Protein AF-A0A7Y2PKX3-F1 (afdb_monomer)

Structure (mmCIF, N/CA/C/O backbone):
data_AF-A0A7Y2PKX3-F1
#
_entry.id   AF-A0A7Y2PKX3-F1
#
loop_
_atom_site.group_PDB
_atom_site.id
_atom_site.type_symbol
_atom_site.label_atom_id
_atom_site.label_alt_id
_atom_site.label_comp_id
_atom_site.label_asym_id
_atom_site.label_entity_id
_atom_site.label_seq_id
_atom_site.pdbx_PDB_ins_code
_atom_site.Cartn_x
_atom_site.Cartn_y
_atom_site.Cartn_z
_atom_site.occupancy
_atom_site.B_iso_or_equiv
_atom_site.auth_seq_id
_atom_site.auth_comp_id
_atom_site.auth_asym_id
_atom_site.auth_atom_id
_atom_site.pdbx_PDB_model_num
ATOM 1 N N . LEU A 1 1 ? -19.533 2.779 8.104 1.00 94.00 1 LEU A N 1
ATOM 2 C CA . LEU A 1 1 ? -19.339 1.729 9.122 1.00 94.00 1 LEU A CA 1
ATOM 3 C C . LEU A 1 1 ? -20.657 1.015 9.363 1.00 94.00 1 LEU A C 1
ATOM 5 O O . LEU A 1 1 ? -20.718 -0.151 9.018 1.00 94.00 1 LEU A O 1
ATOM 9 N N . ASP A 1 2 ? -21.725 1.728 9.726 1.00 94.88 2 ASP A N 1
ATOM 10 C CA . ASP A 1 2 ? -23.075 1.176 9.965 1.00 94.88 2 ASP A CA 1
ATOM 11 C C . ASP A 1 2 ? -23.565 0.179 8.902 1.00 94.88 2 ASP A C 1
ATOM 13 O O . ASP A 1 2 ? -24.009 -0.916 9.230 1.00 94.88 2 ASP A O 1
ATOM 17 N N . VAL A 1 3 ? -23.425 0.518 7.614 1.00 95.19 3 VAL A N 1
ATOM 18 C CA . VAL A 1 3 ? -23.804 -0.382 6.509 1.00 95.19 3 VAL A CA 1
ATOM 19 C C . VAL A 1 3 ? -22.981 -1.675 6.528 1.00 95.19 3 VAL A C 1
ATOM 21 O O . VAL A 1 3 ? -23.536 -2.759 6.400 1.00 95.19 3 VAL A O 1
ATOM 24 N N . ALA A 1 4 ? -21.663 -1.581 6.706 1.00 94.75 4 ALA A N 1
ATOM 25 C CA . ALA A 1 4 ? -20.796 -2.756 6.757 1.00 94.75 4 ALA A CA 1
ATOM 26 C C . ALA A 1 4 ? -21.062 -3.599 8.015 1.00 94.75 4 ALA A C 1
ATOM 28 O O . ALA A 1 4 ? -21.069 -4.819 7.927 1.00 94.75 4 ALA A O 1
ATOM 29 N N . THR A 1 5 ? -21.385 -2.970 9.147 1.00 95.81 5 THR A N 1
ATOM 30 C CA . THR A 1 5 ? -21.827 -3.664 10.366 1.00 95.81 5 THR A CA 1
ATOM 31 C C . THR A 1 5 ? -23.137 -4.420 10.144 1.00 95.81 5 THR A C 1
ATOM 33 O O . THR A 1 5 ? -23.286 -5.542 10.613 1.00 95.81 5 THR A O 1
ATOM 36 N N . GLN A 1 6 ? -24.084 -3.842 9.399 1.00 96.38 6 GLN A N 1
ATOM 37 C CA . GLN A 1 6 ? -25.379 -4.472 9.137 1.00 96.38 6 GLN A CA 1
ATOM 38 C C . GLN A 1 6 ? -25.269 -5.744 8.282 1.00 96.38 6 GLN A C 1
ATOM 40 O O . GLN A 1 6 ? -26.021 -6.692 8.504 1.00 96.38 6 GLN A O 1
ATOM 45 N N . TYR A 1 7 ? -24.378 -5.757 7.289 1.00 95.12 7 TYR A N 1
ATOM 46 C CA . TYR A 1 7 ? -24.283 -6.853 6.314 1.00 95.12 7 TYR A CA 1
ATOM 47 C C . TYR A 1 7 ? -23.054 -7.749 6.501 1.00 95.12 7 TYR A C 1
ATOM 49 O O . TYR A 1 7 ? -22.966 -8.803 5.872 1.00 95.12 7 TYR A O 1
ATOM 57 N N . GLY A 1 8 ? -22.129 -7.348 7.372 1.00 91.69 8 GLY A N 1
ATOM 58 C CA . GLY A 1 8 ? -20.821 -7.962 7.533 1.00 91.69 8 GLY A CA 1
ATOM 59 C C . GLY A 1 8 ? -19.879 -7.650 6.367 1.00 91.69 8 GLY A C 1
ATOM 60 O O . GLY A 1 8 ? -20.277 -7.517 5.207 1.00 91.69 8 GLY A O 1
ATOM 61 N N . CYS A 1 9 ? -18.588 -7.568 6.664 1.00 94.12 9 CYS A N 1
ATOM 62 C CA . CYS A 1 9 ? -17.535 -7.618 5.659 1.00 94.12 9 CYS A CA 1
ATOM 63 C C . CYS A 1 9 ? -16.268 -8.234 6.260 1.00 94.12 9 CYS A C 1
ATOM 65 O O . CYS A 1 9 ? -16.080 -8.235 7.472 1.00 94.12 9 CYS A O 1
ATOM 67 N N . HIS A 1 10 ? -15.381 -8.753 5.409 1.00 94.25 10 HIS A N 1
ATOM 68 C CA . HIS A 1 10 ? -14.054 -9.187 5.861 1.00 94.25 10 HIS A CA 1
ATOM 69 C C . HIS A 1 10 ? -13.235 -7.997 6.382 1.00 94.25 10 HIS A C 1
ATOM 71 O O . HIS A 1 10 ? -12.548 -8.078 7.394 1.00 94.25 10 HIS A O 1
ATOM 77 N N . HIS A 1 11 ? -13.264 -6.900 5.627 1.00 95.94 11 HIS A N 1
ATOM 78 C CA . HIS A 1 11 ? -12.604 -5.642 5.942 1.00 95.94 11 HIS A CA 1
ATOM 79 C C . HIS A 1 11 ? -13.253 -4.513 5.135 1.00 95.94 11 HIS A C 1
ATOM 81 O O . HIS A 1 11 ? -13.950 -4.758 4.145 1.00 95.94 11 HIS A O 1
ATOM 87 N N . LEU A 1 12 ? -12.996 -3.276 5.544 1.00 97.00 12 LEU A N 1
ATOM 88 C CA . LEU A 1 12 ? -13.324 -2.067 4.807 1.00 97.00 12 LEU A CA 1
ATOM 89 C C . LEU A 1 12 ? -12.033 -1.374 4.372 1.00 97.00 12 LEU A C 1
ATOM 91 O O . LEU A 1 12 ? -11.212 -0.997 5.205 1.00 97.00 12 LEU A O 1
ATOM 95 N N . THR A 1 13 ? -11.885 -1.148 3.074 1.00 97.50 13 THR A N 1
ATOM 96 C CA . THR A 1 13 ? -10.774 -0.369 2.525 1.00 97.50 13 THR A CA 1
ATOM 97 C C . THR A 1 13 ? -11.150 1.106 2.464 1.00 97.50 13 THR A C 1
ATOM 99 O O . THR A 1 13 ? -12.142 1.482 1.836 1.00 97.50 13 THR A O 1
ATOM 102 N N . LEU A 1 14 ? -10.354 1.955 3.109 1.00 97.12 14 LEU A N 1
ATOM 103 C CA . LEU A 1 14 ? -10.514 3.401 3.095 1.00 97.12 14 LEU A CA 1
ATOM 104 C C . LEU A 1 14 ? -9.581 4.022 2.053 1.00 97.12 14 LEU A C 1
ATOM 106 O O . LEU A 1 14 ? -8.375 4.135 2.262 1.00 97.12 14 LEU A O 1
ATOM 110 N N . GLN A 1 15 ? -10.161 4.523 0.965 1.00 96.88 15 GLN A N 1
ATOM 111 C CA . GLN A 1 15 ? -9.494 5.490 0.096 1.00 96.88 15 GLN A CA 1
ATOM 112 C C . GLN A 1 15 ? -9.653 6.890 0.682 1.00 96.88 15 GLN A C 1
ATOM 114 O O . GLN A 1 15 ? -10.652 7.564 0.437 1.00 96.88 15 GLN A O 1
ATOM 119 N N . ALA A 1 16 ? -8.673 7.331 1.469 1.00 96.06 16 ALA A N 1
ATOM 120 C CA . ALA A 1 16 ? -8.704 8.633 2.130 1.00 96.06 16 ALA A CA 1
ATOM 121 C C . ALA A 1 16 ? -8.658 9.791 1.117 1.00 96.06 16 ALA A C 1
ATOM 123 O O . ALA A 1 16 ? -7.583 10.255 0.730 1.00 96.06 16 ALA A O 1
ATOM 124 N N . ASP A 1 17 ? -9.828 10.263 0.681 1.00 97.12 17 ASP A N 1
ATOM 125 C CA . ASP A 1 17 ? -9.992 11.307 -0.337 1.00 97.12 17 ASP A CA 1
ATOM 126 C C . ASP A 1 17 ? -9.674 12.723 0.174 1.00 97.12 17 ASP A C 1
ATOM 128 O O . ASP A 1 17 ? -10.474 13.653 0.103 1.00 97.12 17 ASP A O 1
ATOM 132 N N . VAL A 1 18 ? -8.465 12.896 0.697 1.00 97.06 18 VAL A N 1
ATOM 133 C CA . VAL A 1 18 ? -7.929 14.143 1.243 1.00 97.06 18 VAL A CA 1
ATOM 134 C C . VAL A 1 18 ? -6.454 14.270 0.858 1.00 97.06 18 VAL A C 1
ATOM 136 O O . VAL A 1 18 ? -5.788 13.271 0.607 1.00 97.06 18 VAL A O 1
ATOM 139 N N . ARG A 1 19 ? -5.935 15.501 0.801 1.00 96.19 19 ARG A N 1
ATOM 140 C CA . ARG A 1 19 ? -4.504 15.783 0.576 1.00 96.19 19 ARG A CA 1
ATOM 141 C C . ARG A 1 19 ? -4.013 16.782 1.631 1.00 96.19 19 ARG A C 1
ATOM 143 O O . ARG A 1 19 ? -4.019 17.986 1.360 1.00 96.19 19 ARG A O 1
ATOM 150 N N . PRO A 1 20 ? -3.706 16.325 2.859 1.00 96.50 20 PRO A N 1
ATOM 151 C CA . PRO A 1 20 ? -3.175 17.204 3.898 1.00 96.50 20 PRO A CA 1
ATOM 152 C C . PRO A 1 20 ? -1.870 17.855 3.424 1.00 96.50 20 PRO A C 1
ATOM 154 O O . PRO A 1 20 ? -1.115 17.261 2.660 1.00 96.50 20 PRO A O 1
ATOM 157 N N . ARG A 1 21 ? -1.611 19.091 3.862 1.00 94.88 21 ARG A N 1
ATOM 158 C CA . ARG A 1 21 ? -0.386 19.826 3.494 1.00 94.88 21 ARG A CA 1
ATOM 159 C C . ARG A 1 21 ? 0.741 19.658 4.514 1.00 94.88 21 ARG A C 1
ATOM 161 O O . ARG A 1 21 ? 1.857 20.084 4.242 1.00 94.88 21 ARG A O 1
ATOM 168 N N . SER A 1 22 ? 0.456 19.071 5.675 1.00 97.81 22 SER A N 1
ATOM 169 C CA . SER A 1 22 ? 1.447 18.759 6.705 1.00 97.81 22 SER A CA 1
ATOM 170 C C . SER A 1 22 ? 1.240 17.360 7.275 1.00 97.81 22 SER A C 1
ATOM 172 O O . SER A 1 22 ? 0.118 16.848 7.303 1.00 97.81 22 SER A O 1
ATOM 174 N N . LEU A 1 23 ? 2.320 16.778 7.800 1.00 98.38 23 LEU A N 1
ATOM 175 C CA . LEU A 1 23 ? 2.283 15.494 8.501 1.00 98.38 23 LEU A CA 1
ATOM 176 C C . LEU A 1 23 ? 1.313 15.530 9.691 1.00 98.38 23 LEU A C 1
ATOM 178 O O . LEU A 1 23 ? 0.457 14.665 9.819 1.00 98.38 23 LEU A O 1
ATOM 182 N N . SER A 1 24 ? 1.344 16.598 10.492 1.00 98.44 24 SER A N 1
ATOM 183 C CA . SER A 1 24 ? 0.442 16.771 11.641 1.00 98.44 24 SER A CA 1
ATOM 184 C C . SER A 1 24 ? -1.048 16.762 11.273 1.00 98.44 24 SER A C 1
ATOM 186 O O . SER A 1 24 ? -1.877 16.269 12.038 1.00 98.44 24 SER A O 1
ATOM 188 N N . GLN A 1 25 ? -1.413 17.289 10.098 1.00 98.38 25 GLN A N 1
ATOM 189 C CA . GLN A 1 25 ? -2.786 17.211 9.597 1.00 98.38 25 GLN A CA 1
ATOM 190 C C . GLN A 1 25 ? -3.154 15.778 9.206 1.00 98.38 25 GLN A C 1
ATOM 192 O O . GLN A 1 25 ? -4.276 15.354 9.477 1.00 98.38 25 GLN A O 1
ATOM 197 N N . ALA A 1 26 ? -2.228 15.045 8.583 1.00 98.50 26 ALA A N 1
ATOM 198 C CA . ALA A 1 26 ? -2.433 13.648 8.220 1.00 98.50 26 ALA A CA 1
ATOM 199 C C . ALA A 1 26 ? -2.608 12.762 9.458 1.00 98.50 26 ALA A C 1
ATOM 201 O O . ALA A 1 26 ? -3.592 12.029 9.519 1.00 98.50 26 ALA A O 1
ATOM 202 N N . VAL A 1 27 ? -1.730 12.905 10.457 1.00 98.69 27 VAL A N 1
ATOM 203 C CA . VAL A 1 27 ? -1.798 12.174 11.734 1.00 98.69 27 VAL A CA 1
ATOM 204 C C . VAL A 1 27 ? -3.156 12.389 12.397 1.00 98.69 27 VAL A C 1
ATOM 206 O O . VAL A 1 27 ? -3.886 11.433 12.632 1.00 98.69 27 VAL A O 1
ATOM 209 N N . LYS A 1 28 ? -3.584 13.647 12.570 1.00 98.44 28 LYS A N 1
ATOM 210 C CA . LYS A 1 28 ? -4.884 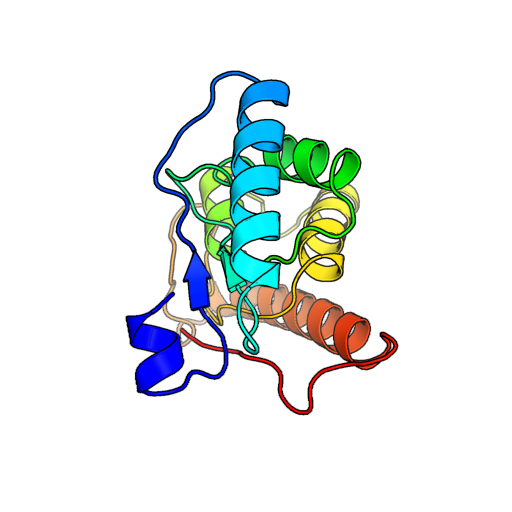13.961 13.189 1.00 98.44 28 LYS A CA 1
ATOM 211 C C . LYS A 1 28 ? -6.074 13.305 12.473 1.00 98.44 28 LYS A C 1
ATOM 213 O O . LYS A 1 28 ? -7.052 12.925 13.120 1.00 98.44 28 LYS A O 1
ATOM 218 N N . LEU A 1 29 ? -6.031 13.223 11.140 1.00 98.31 29 LEU A N 1
ATOM 219 C CA . LEU A 1 29 ? -7.077 12.570 10.347 1.00 98.31 29 LEU A CA 1
ATOM 220 C C . LEU A 1 29 ? -7.034 11.047 10.515 1.00 98.31 29 LEU A C 1
ATOM 222 O O . LEU A 1 29 ? -8.070 10.446 10.799 1.00 98.31 29 LEU A O 1
ATOM 226 N N . ALA A 1 30 ? -5.849 10.449 10.390 1.00 98.19 30 ALA A N 1
ATOM 227 C CA . ALA A 1 30 ? -5.641 9.012 10.522 1.00 98.19 30 ALA A CA 1
ATOM 228 C C . ALA A 1 30 ? -6.014 8.499 11.922 1.00 98.19 30 ALA A C 1
ATOM 230 O O . ALA A 1 30 ? -6.741 7.513 12.025 1.00 98.19 30 ALA A O 1
ATOM 231 N N . GLU A 1 31 ? -5.645 9.218 12.985 1.00 98.12 31 GLU A N 1
ATOM 232 C CA . GLU A 1 31 ? -6.059 8.910 14.361 1.00 98.12 31 GLU A CA 1
ATOM 233 C C . GLU A 1 31 ? -7.586 8.938 14.510 1.00 98.12 31 GLU A C 1
ATOM 235 O O . GLU A 1 31 ? -8.187 8.114 15.198 1.00 98.12 31 GLU A O 1
ATOM 240 N N . GLY A 1 32 ? -8.241 9.910 13.865 1.00 97.94 32 GLY A N 1
ATOM 241 C CA . GLY A 1 32 ? -9.697 9.999 13.835 1.00 97.94 32 GLY A CA 1
ATOM 242 C C . GLY A 1 32 ? -10.336 8.767 13.202 1.00 97.94 32 GLY A C 1
ATOM 243 O O . GLY A 1 32 ? -11.317 8.251 13.733 1.00 97.94 32 GLY A O 1
ATOM 244 N N . TRP A 1 33 ? -9.771 8.273 12.101 1.00 97.88 33 TRP A N 1
ATOM 245 C CA . TRP A 1 33 ? -10.259 7.062 11.446 1.00 97.88 33 TRP A CA 1
ATOM 246 C C . TRP A 1 33 ? -9.939 5.789 12.230 1.00 97.88 33 TRP A C 1
ATOM 248 O O . TRP A 1 33 ? -10.809 4.927 12.296 1.00 97.88 33 TRP A O 1
ATOM 258 N N . GLN A 1 34 ? -8.773 5.679 12.874 1.00 96.69 34 GLN A N 1
ATOM 259 C CA . GLN A 1 34 ? -8.462 4.554 13.769 1.00 96.69 34 GLN A CA 1
ATOM 260 C C . GLN A 1 34 ? -9.462 4.471 14.931 1.00 96.69 34 GLN A C 1
ATOM 262 O O . GLN A 1 34 ? -10.053 3.416 15.141 1.00 96.69 34 GLN A O 1
ATOM 267 N N . ARG A 1 35 ? -9.777 5.593 15.596 1.00 97.31 35 ARG A N 1
ATOM 268 C CA . ARG A 1 35 ? -10.803 5.623 16.661 1.00 97.31 35 ARG A CA 1
ATOM 269 C C . ARG A 1 35 ? -12.202 5.230 16.186 1.00 97.31 35 ARG A C 1
ATOM 271 O O . ARG A 1 35 ? -13.020 4.774 16.980 1.00 97.31 35 ARG A O 1
ATOM 278 N N . LEU A 1 36 ? -12.523 5.465 14.913 1.00 97.19 36 LEU A N 1
ATOM 279 C CA . LEU A 1 36 ? -13.774 4.988 14.316 1.00 97.19 36 LEU A CA 1
ATOM 280 C C . LEU A 1 36 ? -13.693 3.494 13.978 1.00 97.19 36 LEU A C 1
ATOM 282 O O . LEU A 1 36 ? -14.676 2.781 14.146 1.00 97.19 36 LEU A O 1
ATOM 286 N N . ALA A 1 37 ? -12.534 3.015 13.527 1.00 96.06 37 ALA A N 1
ATOM 287 C CA . ALA A 1 37 ? -12.292 1.604 13.244 1.00 96.06 37 ALA A CA 1
ATOM 288 C C . ALA A 1 37 ? -12.384 0.730 14.505 1.00 96.06 37 ALA A C 1
ATOM 290 O O . ALA A 1 37 ? -12.880 -0.385 14.430 1.00 96.06 37 ALA A O 1
ATOM 291 N N . GLU A 1 38 ? -11.989 1.248 15.669 1.00 95.31 38 GLU A N 1
ATOM 292 C CA . GLU A 1 38 ? -12.131 0.570 16.970 1.00 95.31 38 GLU A CA 1
ATOM 293 C C . GLU A 1 38 ? -13.592 0.333 17.393 1.00 95.31 38 GLU A C 1
ATOM 295 O O . GLU A 1 38 ? -13.854 -0.442 18.310 1.00 95.31 38 GLU A O 1
ATOM 300 N N . GLN A 1 39 ? -14.559 0.990 16.743 1.00 96.62 39 GLN A N 1
ATOM 301 C CA . GLN A 1 39 ? -15.988 0.862 17.056 1.00 96.62 39 GLN A CA 1
ATOM 302 C C . GLN A 1 39 ? -16.673 -0.273 16.284 1.00 96.62 39 GLN A C 1
ATOM 304 O O . GLN A 1 39 ? -17.873 -0.488 16.456 1.00 96.62 39 GLN A O 1
ATOM 309 N N . VAL A 1 40 ? -15.942 -0.977 15.418 1.00 96.69 40 VAL A N 1
ATOM 310 C CA . VAL A 1 40 ? -16.451 -2.092 14.613 1.00 96.69 40 VAL A CA 1
ATOM 311 C C . VAL A 1 40 ? -15.608 -3.349 14.821 1.00 96.69 40 VAL A C 1
ATOM 313 O O . VAL A 1 40 ? -14.470 -3.289 15.276 1.00 96.69 40 VAL A O 1
ATOM 316 N N . ASP A 1 41 ? -16.177 -4.505 14.492 1.00 94.31 41 ASP A N 1
ATOM 317 C CA . ASP A 1 41 ? -15.575 -5.832 14.670 1.00 94.31 41 ASP A CA 1
ATOM 318 C C . ASP A 1 41 ? -14.815 -6.346 13.432 1.00 94.31 41 ASP A C 1
ATOM 320 O O . ASP A 1 41 ? -14.231 -7.429 13.461 1.00 94.31 41 ASP A O 1
ATOM 324 N N . PHE A 1 42 ? -14.780 -5.562 12.354 1.00 94.75 42 PHE A N 1
ATOM 325 C CA . PHE A 1 42 ? -14.022 -5.845 11.136 1.00 94.75 42 PHE A CA 1
ATOM 326 C C . PHE A 1 42 ? -12.881 -4.843 10.938 1.00 94.75 42 PHE A C 1
ATOM 328 O O . PHE A 1 42 ? -12.930 -3.696 11.382 1.00 94.75 42 PHE A O 1
ATOM 335 N N . ALA A 1 43 ? -11.838 -5.258 10.216 1.00 94.94 43 ALA A N 1
ATOM 336 C CA . ALA A 1 43 ? -10.689 -4.397 9.960 1.00 94.94 43 ALA A CA 1
ATOM 337 C C . ALA A 1 43 ? -11.057 -3.217 9.045 1.00 94.94 43 ALA A C 1
ATOM 339 O O . ALA A 1 43 ? -11.694 -3.403 8.009 1.00 94.94 43 ALA A O 1
ATOM 340 N N . VAL A 1 44 ? -10.584 -2.014 9.377 1.00 97.25 44 VAL A N 1
ATOM 341 C CA . VAL A 1 44 ? -10.587 -0.855 8.473 1.00 97.25 44 VAL A CA 1
ATOM 342 C C . VAL A 1 44 ? -9.145 -0.572 8.074 1.00 97.25 44 VAL A C 1
ATOM 344 O O . VAL A 1 44 ? -8.309 -0.309 8.935 1.00 97.25 44 VAL A O 1
ATOM 347 N N . LEU A 1 45 ? -8.847 -0.664 6.780 1.00 97.94 45 LEU A N 1
ATOM 348 C CA . LEU A 1 45 ? -7.491 -0.564 6.243 1.00 97.94 45 LEU A CA 1
ATOM 349 C C . LEU A 1 45 ? -7.358 0.687 5.380 1.00 97.94 45 LEU A C 1
ATOM 351 O O . LEU A 1 45 ? -8.154 0.892 4.463 1.00 97.94 45 LEU A O 1
ATOM 355 N N . LEU A 1 46 ? -6.350 1.516 5.645 1.00 98.44 46 LEU A N 1
ATOM 356 C CA . LEU A 1 46 ? -6.060 2.682 4.812 1.00 98.44 46 LEU A CA 1
ATOM 357 C C . LEU A 1 46 ? -5.304 2.240 3.553 1.00 98.44 46 LEU A C 1
ATOM 359 O O . LEU A 1 46 ? -4.218 1.676 3.647 1.00 98.44 46 LEU A O 1
ATOM 363 N N . GLU A 1 47 ? -5.857 2.492 2.370 1.00 98.50 47 GLU A N 1
ATOM 364 C CA . GLU A 1 47 ? -5.202 2.084 1.124 1.00 98.50 47 GLU A CA 1
ATOM 365 C C . GLU A 1 47 ? -4.008 2.985 0.792 1.00 98.50 47 GLU A C 1
ATOM 367 O O . GLU A 1 47 ? -4.099 4.213 0.890 1.00 98.50 47 GLU A O 1
ATOM 372 N N . THR A 1 48 ? -2.907 2.397 0.323 1.00 98.31 48 THR A N 1
ATOM 373 C CA . THR A 1 48 ? -1.842 3.132 -0.373 1.00 98.31 48 THR A CA 1
ATOM 374 C C . THR A 1 48 ? -2.323 3.499 -1.776 1.00 98.31 48 THR A C 1
ATOM 376 O O . THR A 1 48 ? -2.384 2.647 -2.657 1.00 98.31 48 THR A O 1
ATOM 379 N N . HIS A 1 49 ? -2.704 4.756 -2.004 1.00 97.44 49 HIS A N 1
ATOM 380 C CA . HIS A 1 49 ? -3.377 5.138 -3.243 1.00 97.44 49 HIS A CA 1
ATOM 381 C C . HIS A 1 49 ? -2.939 6.520 -3.737 1.00 97.44 49 HIS A C 1
ATOM 383 O O . HIS A 1 49 ? -2.954 7.522 -3.018 1.00 97.44 49 HIS A O 1
ATOM 389 N N . ARG A 1 50 ? -2.613 6.600 -5.030 1.00 93.12 50 ARG A N 1
ATOM 390 C CA . ARG A 1 50 ? -2.263 7.867 -5.695 1.00 93.12 50 ARG A CA 1
ATOM 391 C C . ARG A 1 50 ? -3.435 8.845 -5.658 1.00 93.12 50 ARG A C 1
ATOM 393 O O . ARG A 1 50 ? -4.588 8.433 -5.712 1.00 93.12 50 ARG A O 1
ATOM 400 N N . TYR A 1 51 ? -3.174 10.141 -5.603 1.00 95.06 51 TYR A N 1
ATOM 401 C CA . TYR A 1 51 ? -4.196 11.176 -5.441 1.00 95.06 51 TYR A CA 1
ATOM 402 C C . TYR A 1 51 ? -5.000 11.079 -4.128 1.00 95.06 51 TYR A C 1
ATOM 404 O O . TYR A 1 51 ? -6.005 11.765 -4.008 1.00 95.06 51 TYR A O 1
ATOM 412 N N . ARG A 1 52 ? -4.593 10.277 -3.136 1.00 97.25 52 ARG A N 1
ATOM 413 C CA . ARG A 1 52 ? -5.191 10.217 -1.785 1.00 97.25 52 ARG A CA 1
ATOM 414 C C . ARG A 1 52 ? -4.176 10.684 -0.737 1.00 97.25 52 ARG A C 1
ATOM 416 O O . ARG A 1 52 ? -3.099 11.159 -1.097 1.00 97.25 52 ARG A O 1
ATOM 423 N N . LEU A 1 53 ? -4.505 10.546 0.548 1.00 98.06 53 LEU A N 1
ATOM 424 C CA . LEU A 1 53 ? -3.605 10.913 1.649 1.00 98.06 53 LEU A CA 1
ATOM 425 C C . LEU A 1 53 ? -2.238 10.217 1.544 1.00 98.06 53 LEU A C 1
ATOM 427 O O . LEU A 1 53 ? -1.210 10.836 1.787 1.00 98.06 53 LEU A O 1
ATOM 431 N N . THR A 1 54 ? -2.238 8.951 1.135 1.00 98.00 54 THR A N 1
ATOM 432 C CA . THR A 1 54 ? -1.071 8.061 1.026 1.00 98.00 54 THR A CA 1
ATOM 433 C C . THR A 1 54 ? -0.382 8.130 -0.342 1.00 98.00 54 THR A C 1
ATOM 435 O O . THR A 1 54 ? 0.319 7.200 -0.731 1.00 98.00 54 THR A O 1
ATOM 438 N N . ASN A 1 55 ? -0.596 9.205 -1.113 1.00 96.06 55 ASN A N 1
ATOM 439 C CA . ASN A 1 55 ? -0.100 9.324 -2.488 1.00 96.06 55 ASN A CA 1
ATOM 440 C C . ASN A 1 55 ? 1.426 9.221 -2.605 1.00 96.06 55 ASN A C 1
ATOM 442 O O . ASN A 1 55 ? 1.922 8.633 -3.561 1.00 96.06 55 ASN A O 1
ATOM 446 N N . ASP A 1 56 ? 2.150 9.850 -1.681 1.00 96.75 56 ASP A N 1
ATOM 447 C CA . ASP A 1 56 ? 3.609 9.896 -1.702 1.00 96.75 56 ASP A CA 1
ATOM 448 C C . ASP A 1 56 ? 4.201 8.867 -0.732 1.00 96.75 56 ASP A C 1
ATOM 450 O O . ASP A 1 56 ? 3.747 8.740 0.409 1.00 96.75 56 ASP A O 1
ATOM 454 N N . LEU A 1 57 ? 5.207 8.120 -1.198 1.00 98.06 57 LEU A N 1
ATOM 455 C CA . LEU A 1 57 ? 5.838 7.059 -0.412 1.00 98.06 57 LEU A CA 1
ATOM 456 C C . LEU A 1 57 ? 6.554 7.629 0.812 1.00 98.06 57 LEU A C 1
ATOM 458 O O . LEU A 1 57 ? 6.351 7.111 1.902 1.00 98.06 57 LEU A O 1
ATOM 462 N N . PHE A 1 58 ? 7.347 8.696 0.661 1.00 97.81 58 PHE A N 1
ATOM 463 C CA . PHE A 1 58 ? 8.087 9.264 1.791 1.00 97.81 58 PHE A CA 1
ATOM 464 C C . PHE A 1 58 ? 7.135 9.832 2.838 1.00 97.81 58 PHE A C 1
ATOM 466 O O . PHE A 1 58 ? 7.251 9.498 4.010 1.00 97.81 58 PHE A O 1
ATOM 473 N N . PHE A 1 59 ? 6.122 10.583 2.407 1.00 98.19 59 PHE A N 1
ATOM 474 C CA . PHE A 1 59 ? 5.101 11.099 3.311 1.00 98.19 59 PHE A CA 1
ATOM 475 C C . PHE A 1 59 ? 4.368 9.980 4.064 1.00 98.19 59 PHE A C 1
ATOM 477 O O . PHE A 1 59 ? 4.056 10.117 5.245 1.00 98.19 59 PHE A O 1
ATOM 484 N N . THR A 1 60 ? 4.084 8.862 3.389 1.00 98.62 60 THR A N 1
ATOM 485 C CA . THR A 1 60 ? 3.440 7.711 4.036 1.00 98.62 60 THR A CA 1
ATOM 486 C C . THR A 1 60 ? 4.387 7.025 5.022 1.00 98.62 60 THR A C 1
ATOM 488 O O . THR A 1 60 ? 3.940 6.619 6.087 1.00 98.62 60 THR A O 1
ATOM 491 N N . LEU A 1 61 ? 5.685 6.931 4.723 1.00 98.75 61 LEU A N 1
ATOM 492 C CA . LEU A 1 61 ? 6.683 6.405 5.661 1.00 98.75 61 LEU A CA 1
ATOM 493 C C . LEU A 1 61 ? 6.811 7.288 6.909 1.00 98.75 61 LEU A C 1
ATOM 495 O O . LEU A 1 61 ? 6.829 6.754 8.014 1.00 98.75 61 LEU A O 1
ATOM 499 N N . ASP A 1 62 ? 6.815 8.613 6.749 1.00 98.75 62 ASP A N 1
ATOM 500 C CA . ASP A 1 62 ? 6.810 9.555 7.876 1.00 98.75 62 ASP A CA 1
ATOM 501 C C . ASP A 1 62 ? 5.535 9.404 8.721 1.00 98.75 62 ASP A C 1
ATOM 503 O O . ASP A 1 62 ? 5.583 9.418 9.949 1.00 98.75 62 ASP A O 1
ATOM 507 N N . LEU A 1 63 ? 4.383 9.194 8.074 1.00 98.69 63 LEU A N 1
ATOM 508 C CA . LEU A 1 63 ? 3.129 8.905 8.771 1.00 98.69 63 LEU A CA 1
ATOM 509 C C . LEU A 1 63 ? 3.201 7.599 9.568 1.00 98.69 63 LEU A C 1
ATOM 511 O O . LEU A 1 63 ? 2.739 7.564 10.703 1.00 98.69 63 LEU A O 1
ATOM 515 N N . LEU A 1 64 ? 3.784 6.541 9.001 1.00 98.75 64 LEU A N 1
ATOM 516 C CA . LEU A 1 64 ? 3.971 5.267 9.699 1.00 98.75 64 LEU A CA 1
ATOM 517 C C . LEU A 1 64 ? 4.985 5.365 10.845 1.00 98.75 64 LEU A C 1
ATOM 519 O O . LEU A 1 64 ? 4.867 4.623 11.815 1.00 98.75 64 LEU A O 1
ATOM 523 N N . ALA A 1 65 ? 5.961 6.271 10.765 1.00 98.62 65 ALA A N 1
ATOM 524 C CA . ALA A 1 65 ? 6.882 6.522 11.869 1.00 98.62 65 ALA A CA 1
ATOM 525 C C . ALA A 1 65 ? 6.162 7.133 13.086 1.00 98.62 65 ALA A C 1
ATOM 527 O O . ALA A 1 65 ? 6.440 6.741 14.218 1.00 98.62 65 ALA A O 1
ATOM 528 N N . GLU A 1 66 ? 5.208 8.042 12.855 1.00 98.50 66 GLU A N 1
ATOM 529 C CA . GLU A 1 66 ? 4.362 8.628 13.909 1.00 98.50 66 GLU A CA 1
ATOM 530 C C . GLU A 1 66 ? 3.239 7.680 14.364 1.00 98.50 66 GLU A C 1
ATOM 532 O O . GLU A 1 66 ? 2.818 7.711 15.519 1.00 98.50 66 GLU A O 1
ATOM 537 N N . MET A 1 67 ? 2.748 6.829 13.459 1.00 98.00 67 MET A N 1
ATOM 538 C CA . MET A 1 67 ? 1.616 5.923 13.678 1.00 98.00 67 MET A CA 1
ATOM 539 C C . MET A 1 67 ? 1.978 4.474 13.301 1.00 98.00 67 MET A C 1
ATOM 541 O O . MET A 1 67 ? 1.482 3.947 12.298 1.00 98.00 67 MET A O 1
ATOM 545 N N . PRO A 1 68 ? 2.842 3.801 14.084 1.00 97.38 68 PRO A N 1
ATOM 546 C CA . PRO A 1 68 ? 3.403 2.496 13.725 1.00 97.38 68 PRO A CA 1
ATOM 547 C C . PRO A 1 68 ? 2.378 1.357 13.699 1.00 97.38 68 PRO A C 1
ATOM 549 O O . PRO A 1 68 ? 2.653 0.305 13.124 1.00 97.38 68 PRO A O 1
ATOM 552 N N . ASP A 1 69 ? 1.201 1.544 14.293 1.00 95.38 69 ASP A N 1
ATOM 553 C CA . ASP A 1 69 ? 0.097 0.582 14.308 1.00 95.38 69 ASP A CA 1
ATOM 554 C C . ASP A 1 69 ? -0.967 0.854 13.226 1.00 95.38 69 ASP A C 1
ATOM 556 O O . ASP A 1 69 ? -1.955 0.116 13.122 1.00 95.38 69 ASP A O 1
ATOM 560 N N . LEU A 1 70 ? -0.776 1.889 12.395 1.00 97.81 70 LEU A N 1
ATOM 561 C CA . LEU A 1 70 ? -1.677 2.207 11.295 1.00 97.81 70 LEU A CA 1
ATOM 562 C C . LEU A 1 70 ? -1.708 1.045 10.298 1.00 97.81 70 LEU A C 1
ATOM 564 O O . LEU A 1 70 ? -0.704 0.701 9.669 1.00 97.81 70 LEU A O 1
ATOM 568 N N . LYS A 1 71 ? -2.890 0.438 10.154 1.00 97.19 71 LYS A N 1
ATOM 569 C CA . LYS A 1 71 ? -3.100 -0.726 9.293 1.00 97.19 71 LYS A CA 1
ATOM 570 C C . LYS A 1 71 ? -3.368 -0.286 7.861 1.00 97.19 71 LYS A C 1
ATOM 572 O O . LYS A 1 71 ? -4.362 0.391 7.581 1.00 97.19 71 LYS A O 1
ATOM 577 N N . LEU A 1 72 ? -2.497 -0.706 6.952 1.00 98.56 72 LEU A N 1
ATOM 578 C CA . LEU A 1 72 ? -2.604 -0.395 5.534 1.00 98.56 72 LEU A CA 1
ATOM 579 C C . LEU A 1 72 ? -3.251 -1.529 4.735 1.00 98.56 72 LEU A C 1
ATOM 581 O O . LEU A 1 72 ? -3.164 -2.705 5.098 1.00 98.56 72 LEU A O 1
ATOM 585 N N . LEU A 1 73 ? -3.845 -1.164 3.601 1.00 98.56 73 LEU A N 1
ATOM 586 C CA . LEU A 1 73 ? -3.996 -2.051 2.456 1.00 98.56 73 LEU A CA 1
ATOM 587 C C . LEU A 1 73 ? -2.958 -1.639 1.406 1.00 98.56 73 LEU A C 1
ATOM 589 O O . LEU A 1 73 ? -2.985 -0.505 0.921 1.00 98.56 73 LEU A O 1
ATOM 593 N N . ALA A 1 74 ? -2.045 -2.547 1.063 1.00 98.56 74 ALA A N 1
ATOM 594 C CA . ALA A 1 74 ? -0.978 -2.278 0.107 1.00 98.56 74 ALA A CA 1
ATOM 595 C C . ALA A 1 74 ? -1.445 -2.485 -1.333 1.00 98.56 74 ALA A C 1
ATOM 597 O O . ALA A 1 74 ? -1.504 -3.609 -1.830 1.00 98.56 74 ALA A O 1
ATOM 598 N N . ASP A 1 75 ? -1.663 -1.382 -2.037 1.00 98.31 75 ASP A N 1
ATOM 599 C CA . ASP A 1 75 ? -1.568 -1.321 -3.490 1.00 98.31 75 ASP A CA 1
ATOM 600 C C . ASP A 1 75 ? -0.252 -0.632 -3.887 1.00 98.31 75 ASP A C 1
ATOM 602 O O . ASP A 1 75 ? -0.156 0.591 -4.043 1.00 98.31 75 ASP A O 1
ATOM 606 N N . LEU A 1 76 ? 0.787 -1.452 -4.060 1.00 98.06 76 LEU A N 1
ATOM 607 C CA . LEU A 1 76 ? 2.132 -0.986 -4.404 1.00 98.06 76 LEU A CA 1
ATOM 608 C C . LEU A 1 76 ? 2.209 -0.348 -5.796 1.00 98.06 76 LEU A C 1
ATOM 610 O O . LE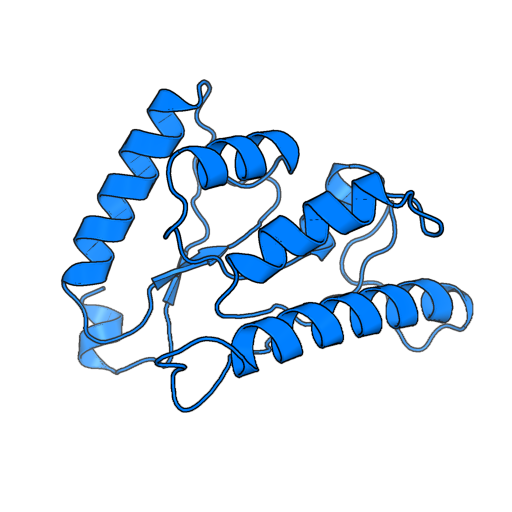U A 1 76 ? 3.143 0.408 -6.078 1.00 98.06 76 LEU A O 1
ATOM 614 N N . SER A 1 77 ? 1.238 -0.626 -6.673 1.00 97.69 77 SER A N 1
ATOM 615 C CA . SER A 1 77 ? 1.234 -0.114 -8.046 1.00 97.69 77 SER A CA 1
ATOM 616 C C . SER A 1 77 ? 1.213 1.416 -8.082 1.00 97.69 77 SER A C 1
ATOM 618 O O . SER A 1 77 ? 1.791 2.029 -8.982 1.00 97.69 77 SER A O 1
ATOM 620 N N . HIS A 1 78 ? 0.614 2.044 -7.065 1.00 97.81 78 HIS A N 1
ATOM 621 C CA . HIS A 1 78 ? 0.589 3.493 -6.923 1.00 97.81 78 HIS A CA 1
ATOM 622 C C . HIS A 1 78 ? 1.962 4.093 -6.633 1.00 97.81 78 HIS A C 1
ATOM 624 O O . HIS A 1 78 ? 2.264 5.145 -7.190 1.00 97.81 78 HIS A O 1
ATOM 630 N N . TYR A 1 79 ? 2.796 3.437 -5.822 1.00 97.75 79 TYR A N 1
ATOM 631 C CA . TYR A 1 79 ? 4.150 3.921 -5.546 1.00 97.75 79 TYR A CA 1
ATOM 632 C C . TYR A 1 79 ? 5.100 3.661 -6.703 1.00 97.75 79 TYR A C 1
ATOM 634 O O . TYR A 1 79 ? 5.895 4.541 -7.019 1.00 97.75 79 TYR A O 1
ATOM 642 N N . VAL A 1 80 ? 4.975 2.515 -7.380 1.00 97.38 80 VAL A N 1
ATOM 643 C CA . VAL A 1 80 ? 5.794 2.229 -8.566 1.00 97.38 80 VAL A CA 1
ATOM 644 C C . VAL A 1 80 ? 5.621 3.312 -9.625 1.00 97.38 80 VAL A C 1
ATOM 646 O O . VAL A 1 80 ? 6.615 3.859 -10.094 1.00 97.38 80 VAL A O 1
ATOM 649 N N . VAL A 1 81 ? 4.378 3.679 -9.945 1.00 97.00 81 VAL A N 1
ATOM 650 C CA . VAL A 1 81 ? 4.119 4.745 -10.924 1.00 97.00 81 VAL A CA 1
ATOM 651 C C . VAL A 1 81 ? 4.382 6.128 -10.345 1.00 97.00 81 VAL A C 1
ATOM 653 O O . VAL A 1 81 ? 5.034 6.947 -10.977 1.00 97.00 81 VAL A O 1
ATOM 656 N N . GLY A 1 82 ? 3.885 6.413 -9.139 1.00 95.31 82 GLY A N 1
ATOM 657 C CA . GLY A 1 82 ? 3.953 7.753 -8.550 1.00 95.31 82 GLY A CA 1
ATOM 658 C C . GLY A 1 82 ? 5.375 8.244 -8.292 1.00 95.31 82 GLY A C 1
ATOM 659 O O . GLY A 1 82 ? 5.596 9.450 -8.220 1.00 95.31 82 GLY A O 1
ATOM 660 N N . ARG A 1 83 ? 6.330 7.320 -8.164 1.00 94.25 83 ARG A N 1
ATOM 661 C CA . ARG A 1 83 ? 7.745 7.623 -7.942 1.00 94.25 83 ARG A CA 1
ATOM 662 C C . ARG A 1 83 ? 8.660 7.212 -9.081 1.00 94.25 83 ARG A C 1
ATOM 664 O O . ARG A 1 83 ? 9.871 7.304 -8.911 1.00 94.25 83 ARG A O 1
ATOM 671 N N . GLU A 1 84 ? 8.092 6.735 -10.186 1.00 95.19 84 GLU A N 1
ATOM 672 C CA . GLU A 1 84 ? 8.853 6.158 -11.294 1.00 95.19 84 GLU A CA 1
ATOM 673 C C . GLU A 1 84 ? 9.889 5.130 -10.796 1.00 95.19 84 GLU A C 1
ATOM 675 O O . GLU A 1 84 ? 11.030 5.106 -11.259 1.00 95.19 84 GLU A O 1
ATOM 680 N N . LEU A 1 85 ? 9.515 4.292 -9.811 1.00 95.25 85 LEU A N 1
ATOM 681 C CA . LEU A 1 85 ? 10.453 3.333 -9.220 1.00 95.25 85 LEU A CA 1
ATOM 682 C C . LEU A 1 85 ? 11.022 2.452 -10.332 1.00 95.25 85 LEU A C 1
ATOM 684 O O . LEU A 1 85 ? 10.236 1.910 -11.114 1.00 95.25 85 LEU A O 1
ATOM 688 N N . PRO A 1 86 ? 12.350 2.293 -10.429 1.00 94.12 86 PRO A N 1
ATOM 689 C CA . PRO A 1 86 ? 12.958 1.560 -11.526 1.00 94.12 86 PRO A CA 1
ATOM 690 C C . PRO A 1 86 ? 12.760 0.051 -11.360 1.00 94.12 86 PRO A C 1
ATOM 692 O O . PRO A 1 86 ? 12.671 -0.482 -10.253 1.00 94.12 86 PRO A O 1
ATOM 695 N N . LEU A 1 87 ? 12.764 -0.671 -12.484 1.00 93.38 87 LEU A N 1
ATOM 696 C CA . LEU A 1 87 ? 12.680 -2.136 -12.480 1.00 93.38 87 LEU A CA 1
ATOM 697 C C . LEU A 1 87 ? 13.827 -2.770 -11.679 1.00 93.38 87 LEU A C 1
ATOM 699 O O . LEU A 1 87 ? 13.622 -3.753 -10.968 1.00 93.38 87 LEU A O 1
ATOM 703 N N . GLN A 1 88 ? 15.028 -2.202 -11.798 1.00 89.50 88 GLN A N 1
ATOM 704 C CA . GLN A 1 88 ? 16.201 -2.538 -10.997 1.00 89.50 88 GLN A CA 1
ATOM 705 C C . GLN A 1 88 ? 16.350 -1.500 -9.883 1.00 89.50 88 GLN A C 1
ATOM 707 O O . GLN A 1 88 ? 17.147 -0.573 -9.998 1.00 89.50 88 GLN A O 1
ATOM 712 N N . ALA A 1 89 ? 15.527 -1.615 -8.842 1.00 80.62 89 ALA A N 1
ATOM 713 C CA . ALA A 1 89 ? 15.595 -0.704 -7.708 1.00 80.62 89 ALA A CA 1
ATOM 714 C C . ALA A 1 89 ? 16.760 -1.013 -6.768 1.00 80.62 89 ALA A 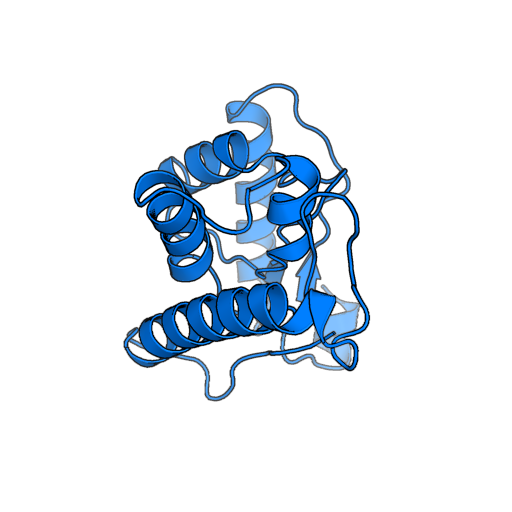C 1
ATOM 716 O O . ALA A 1 89 ? 17.302 -2.122 -6.742 1.00 80.62 89 ALA A O 1
ATOM 717 N N . SER A 1 90 ? 17.147 0.013 -6.021 1.00 90.81 90 SER A N 1
ATOM 718 C CA . SER A 1 90 ? 18.180 -0.077 -5.002 1.00 90.81 90 SER A CA 1
ATOM 719 C C . SER A 1 90 ? 17.680 -0.851 -3.776 1.00 90.81 90 SER A C 1
ATOM 721 O O . SER A 1 90 ? 16.479 -1.029 -3.573 1.00 90.81 90 SER A O 1
ATOM 723 N N . ALA A 1 91 ? 18.603 -1.265 -2.904 1.00 93.31 91 ALA A N 1
ATOM 724 C CA . ALA A 1 91 ? 18.233 -1.841 -1.609 1.00 93.31 91 ALA A CA 1
ATOM 725 C C . ALA A 1 91 ? 17.436 -0.853 -0.731 1.00 93.31 91 ALA A C 1
ATOM 727 O O . ALA A 1 91 ? 16.643 -1.276 0.107 1.00 93.31 91 ALA A O 1
ATOM 728 N N . GLU A 1 92 ? 17.634 0.453 -0.928 1.00 95.62 92 GLU A N 1
ATOM 729 C CA . GLU A 1 92 ? 16.886 1.507 -0.239 1.00 95.62 92 GLU A CA 1
ATOM 730 C C . GLU A 1 92 ? 15.421 1.542 -0.696 1.00 95.62 92 GLU A C 1
ATOM 732 O O . GLU A 1 92 ? 14.519 1.595 0.141 1.00 95.62 92 GLU A O 1
ATOM 737 N N . ASP A 1 93 ? 15.174 1.413 -2.003 1.00 95.00 93 ASP A N 1
ATOM 738 C CA . ASP A 1 93 ? 13.816 1.337 -2.551 1.00 95.00 93 ASP A CA 1
ATOM 739 C C . ASP A 1 93 ? 13.050 0.136 -1.987 1.00 95.00 93 ASP A C 1
ATOM 741 O O . ASP A 1 93 ? 11.901 0.264 -1.556 1.00 95.00 93 ASP A O 1
ATOM 745 N N . ASP A 1 94 ? 13.701 -1.027 -1.925 1.00 94.75 94 ASP A N 1
ATOM 746 C CA . ASP A 1 94 ? 13.089 -2.228 -1.357 1.00 94.75 94 ASP A CA 1
ATOM 747 C C . ASP A 1 94 ? 12.861 -2.106 0.155 1.00 94.75 94 ASP A C 1
ATOM 749 O O . ASP A 1 94 ? 11.815 -2.527 0.644 1.00 94.75 94 ASP A O 1
ATOM 753 N N . ALA A 1 95 ? 13.760 -1.459 0.903 1.00 97.44 95 ALA A N 1
ATOM 754 C CA . ALA A 1 95 ? 13.564 -1.216 2.335 1.00 97.44 95 ALA A CA 1
ATOM 755 C C . ALA A 1 95 ? 12.336 -0.328 2.625 1.00 97.44 95 ALA A C 1
ATOM 757 O O . ALA A 1 95 ? 11.597 -0.564 3.592 1.00 97.44 95 ALA A O 1
ATOM 758 N N . MET A 1 96 ? 12.081 0.669 1.773 1.00 98.25 96 MET A N 1
ATOM 759 C CA . MET A 1 96 ? 10.878 1.500 1.857 1.00 98.25 96 MET A CA 1
ATOM 760 C C . MET A 1 96 ? 9.608 0.689 1.590 1.00 98.25 96 MET A C 1
ATOM 762 O O . MET A 1 96 ? 8.665 0.742 2.382 1.00 98.25 96 MET A O 1
ATOM 766 N N . ILE A 1 97 ? 9.591 -0.106 0.517 1.00 98.31 97 ILE A N 1
ATOM 767 C CA . ILE A 1 97 ? 8.449 -0.971 0.191 1.00 98.31 97 ILE A CA 1
ATOM 768 C C . ILE A 1 97 ? 8.217 -2.009 1.293 1.00 98.31 97 ILE A C 1
ATOM 770 O O . ILE A 1 97 ? 7.082 -2.201 1.723 1.00 98.31 97 ILE A O 1
ATOM 774 N N . HIS A 1 98 ? 9.272 -2.612 1.838 1.00 98.50 98 HIS A N 1
ATOM 775 C CA . HIS A 1 98 ? 9.166 -3.528 2.972 1.00 98.50 98 HIS A CA 1
ATOM 776 C C . HIS A 1 98 ? 8.549 -2.863 4.207 1.00 98.50 98 HIS A C 1
ATOM 778 O O . HIS A 1 98 ? 7.782 -3.501 4.921 1.00 98.50 98 HIS A O 1
ATOM 784 N N . THR A 1 99 ? 8.810 -1.579 4.457 1.00 98.69 99 THR A N 1
ATOM 785 C CA . THR A 1 99 ? 8.155 -0.850 5.557 1.00 98.69 99 THR A CA 1
ATOM 786 C C . THR A 1 99 ? 6.652 -0.700 5.323 1.00 98.69 99 THR A C 1
ATOM 788 O O . THR A 1 99 ? 5.876 -0.996 6.226 1.00 98.69 99 THR A O 1
ATOM 791 N N . ILE A 1 100 ? 6.221 -0.377 4.099 1.00 98.75 100 ILE A N 1
ATOM 792 C CA . ILE A 1 100 ? 4.791 -0.390 3.741 1.00 98.75 100 ILE A CA 1
ATOM 793 C C . ILE A 1 100 ? 4.177 -1.777 3.985 1.00 98.75 100 ILE A C 1
ATOM 795 O O . ILE A 1 100 ? 3.109 -1.892 4.588 1.00 98.75 100 ILE A O 1
ATOM 799 N N . LEU A 1 101 ? 4.858 -2.843 3.556 1.00 98.69 101 LEU A N 1
ATOM 800 C CA . LEU A 1 101 ? 4.363 -4.219 3.666 1.00 98.69 101 LEU A CA 1
ATOM 801 C C . LEU A 1 101 ? 4.265 -4.701 5.122 1.00 98.69 101 LEU A C 1
ATOM 803 O O . LEU A 1 101 ? 3.268 -5.329 5.482 1.00 98.69 101 LEU A O 1
ATOM 807 N N . ARG A 1 102 ? 5.221 -4.331 5.983 1.00 98.19 102 ARG A N 1
ATOM 808 C CA . ARG A 1 102 ? 5.179 -4.606 7.434 1.00 98.19 102 ARG A CA 1
ATOM 809 C C . ARG A 1 102 ? 3.987 -3.949 8.139 1.00 98.19 102 ARG A C 1
ATOM 811 O O . ARG A 1 102 ? 3.482 -4.480 9.123 1.00 98.19 102 ARG A O 1
ATOM 818 N N . ASN A 1 103 ? 3.479 -2.843 7.599 1.00 98.19 103 ASN A N 1
ATOM 819 C CA . ASN A 1 103 ? 2.265 -2.177 8.078 1.00 98.19 103 ASN A CA 1
ATOM 820 C C . ASN A 1 103 ? 0.987 -2.620 7.346 1.00 98.19 103 ASN A C 1
ATOM 822 O O . ASN A 1 103 ? -0.110 -2.164 7.674 1.00 98.19 103 ASN A O 1
ATOM 826 N N . SER A 1 104 ? 1.093 -3.516 6.363 1.00 98.31 104 SER A N 1
ATOM 827 C CA . SER A 1 104 ? -0.035 -3.945 5.533 1.00 98.31 104 SER A CA 1
ATOM 828 C C . SER A 1 104 ? -0.744 -5.170 6.099 1.00 98.31 104 SER A C 1
ATOM 830 O O . SER A 1 104 ? -0.114 -6.122 6.553 1.00 98.31 104 SER A O 1
ATOM 832 N N . TRP A 1 105 ? -2.074 -5.139 6.061 1.00 97.44 105 TRP A N 1
ATOM 833 C CA . TRP A 1 105 ? -2.983 -6.192 6.541 1.00 97.44 105 TRP A CA 1
ATOM 834 C C . TRP A 1 105 ? -3.921 -6.699 5.435 1.00 97.44 105 TRP A C 1
ATOM 836 O O . TRP A 1 105 ? -4.859 -7.449 5.692 1.00 97.44 105 TRP A O 1
ATOM 846 N N . GLY A 1 106 ? -3.663 -6.271 4.203 1.00 97.75 106 GLY A N 1
ATOM 847 C CA . GLY A 1 106 ? -4.357 -6.649 2.983 1.00 97.75 106 GLY A CA 1
ATOM 848 C C . GLY A 1 106 ? -3.564 -6.144 1.783 1.00 97.75 106 GLY A C 1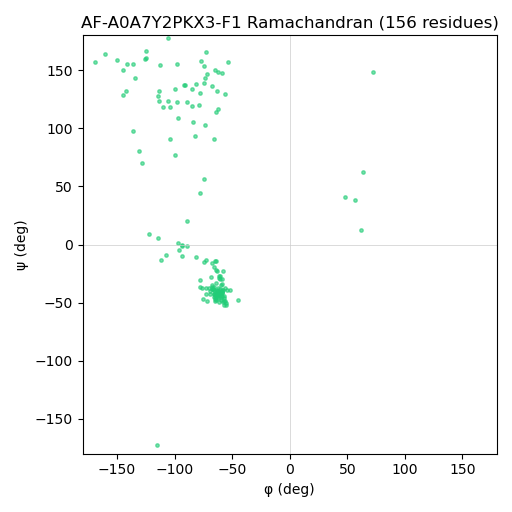
ATOM 849 O O . GLY A 1 106 ? -2.776 -5.201 1.911 1.00 97.75 106 GLY A O 1
ATOM 850 N N . PHE A 1 107 ? -3.755 -6.771 0.628 1.00 98.56 107 PHE A N 1
ATOM 851 C CA . PHE A 1 107 ? -2.958 -6.507 -0.565 1.00 98.56 107 PHE A CA 1
ATOM 852 C C . PHE A 1 107 ? -3.838 -6.360 -1.803 1.00 98.56 107 PHE A C 1
ATOM 854 O O . PHE A 1 107 ? -4.809 -7.099 -1.986 1.00 98.56 107 PHE A O 1
ATOM 861 N N . HIS A 1 108 ? -3.448 -5.451 -2.694 1.00 98.31 108 HIS A N 1
ATOM 862 C CA . HIS A 1 108 ? -3.935 -5.425 -4.063 1.00 98.31 108 HIS A CA 1
ATOM 863 C C . HIS A 1 108 ? -2.938 -6.092 -5.018 1.00 98.31 108 HIS A C 1
ATOM 865 O O . HIS A 1 108 ? -1.779 -5.689 -5.143 1.00 98.31 108 HIS A O 1
ATOM 871 N N . GLY A 1 109 ? -3.419 -7.110 -5.731 1.00 96.44 109 GLY A N 1
ATOM 872 C CA . GLY A 1 109 ? -2.694 -7.928 -6.700 1.00 96.44 109 GLY A CA 1
ATOM 873 C C . GLY A 1 109 ? -2.506 -7.254 -8.057 1.00 96.44 109 GLY A C 1
ATOM 874 O O . GLY A 1 109 ? -2.734 -7.871 -9.098 1.00 96.44 109 GLY A O 1
ATOM 875 N N . ARG A 1 110 ? -2.133 -5.971 -8.065 1.00 96.75 110 ARG A N 1
ATOM 876 C CA . ARG A 1 110 ? -1.980 -5.164 -9.279 1.00 96.75 110 ARG A CA 1
ATOM 877 C C . ARG A 1 110 ? -0.505 -4.938 -9.594 1.00 96.75 110 ARG A C 1
ATOM 879 O O . ARG A 1 110 ? 0.221 -4.381 -8.782 1.00 96.75 110 ARG A O 1
ATOM 886 N N . VAL A 1 111 ? -0.077 -5.322 -10.796 1.00 97.94 111 VAL A N 1
ATOM 887 C CA . VAL A 1 111 ? 1.293 -5.083 -11.287 1.00 97.94 111 VAL A CA 1
ATOM 888 C C . VAL A 1 111 ? 1.350 -3.762 -12.052 1.00 97.94 111 VAL A C 1
ATOM 890 O O . VAL A 1 111 ? 0.472 -3.475 -12.869 1.00 97.94 111 VAL A O 1
ATOM 893 N N . ALA A 1 112 ? 2.396 -2.974 -11.827 1.00 97.62 112 ALA A N 1
ATOM 894 C CA . ALA A 1 112 ? 2.701 -1.762 -12.585 1.00 97.62 112 ALA A CA 1
ATOM 895 C C . ALA A 1 112 ? 4.114 -1.801 -13.177 1.00 97.62 112 ALA A C 1
ATOM 897 O O . ALA A 1 112 ? 4.967 -2.552 -12.705 1.00 97.62 112 ALA A O 1
ATOM 898 N N . CYS A 1 113 ? 4.349 -0.964 -14.186 1.00 96.81 113 CYS A N 1
ATOM 899 C CA . CYS A 1 113 ? 5.684 -0.456 -14.515 1.00 96.81 113 CYS A CA 1
ATOM 900 C C . CYS A 1 113 ? 5.792 1.008 -14.071 1.00 96.81 113 CYS A C 1
ATOM 902 O O . CYS A 1 113 ? 4.809 1.561 -13.584 1.00 96.81 113 CYS A O 1
ATOM 904 N N . SER A 1 114 ? 6.950 1.643 -14.244 1.00 95.06 114 SER A N 1
ATOM 905 C CA . SER A 1 114 ? 7.184 3.034 -13.827 1.00 95.06 114 SER A CA 1
ATOM 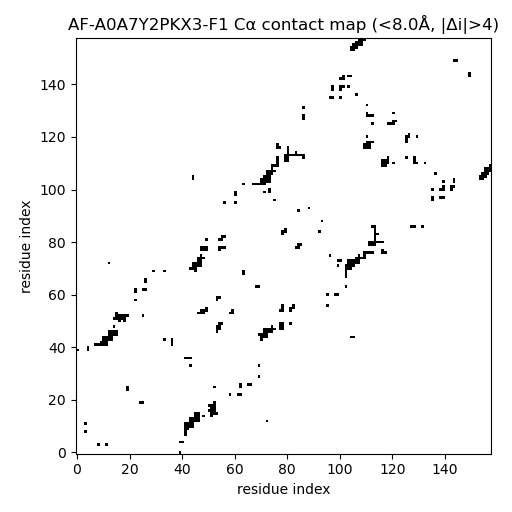906 C C . SER A 1 114 ? 6.212 4.039 -14.472 1.00 95.06 114 SER A C 1
ATOM 908 O O . SER A 1 114 ? 5.951 5.091 -13.904 1.00 95.06 114 SER A O 1
ATOM 910 N N . GLU A 1 115 ? 5.617 3.703 -15.620 1.00 94.44 115 GLU A N 1
ATOM 911 C CA . GLU A 1 115 ? 4.774 4.604 -16.416 1.00 94.44 115 GLU A CA 1
ATOM 912 C C . GLU A 1 115 ? 3.286 4.214 -16.446 1.00 94.44 115 GLU A C 1
ATOM 914 O O . GLU A 1 115 ? 2.447 4.998 -16.894 1.00 94.44 115 GLU A O 1
ATOM 919 N N . GLN A 1 116 ? 2.926 3.002 -16.009 1.00 95.44 116 GLN A N 1
ATOM 920 C CA . GLN A 1 116 ? 1.561 2.492 -16.133 1.00 95.44 116 GLN A CA 1
ATOM 921 C C . GLN A 1 116 ? 1.152 1.615 -14.951 1.00 95.44 116 GLN A C 1
ATOM 923 O O . GLN A 1 116 ? 1.786 0.610 -14.632 1.00 95.44 116 GLN A O 1
ATOM 928 N N . VAL A 1 117 ? -0.009 1.941 -14.378 1.00 95.25 117 VAL A N 1
ATOM 929 C CA . VAL A 1 117 ? -0.700 1.080 -13.415 1.00 95.25 117 VAL A CA 1
ATOM 930 C C . VAL A 1 117 ? -1.485 -0.005 -14.151 1.00 95.25 117 VAL A C 1
ATOM 932 O O . VAL A 1 117 ? -2.155 0.283 -15.142 1.00 95.25 117 VAL A O 1
ATOM 935 N N . GLN A 1 118 ? -1.441 -1.235 -13.628 1.00 95.62 118 GLN A N 1
ATOM 936 C CA . GLN A 1 118 ? -2.153 -2.403 -14.157 1.00 95.62 118 GLN A CA 1
ATOM 937 C C . GLN A 1 118 ? -1.696 -2.795 -15.566 1.00 95.62 118 GLN A C 1
ATOM 939 O O . GLN A 1 118 ? -2.458 -2.778 -16.535 1.00 95.62 118 GLN A O 1
ATOM 944 N N . VAL A 1 119 ? -0.421 -3.164 -15.679 1.00 97.19 119 VAL A N 1
ATOM 945 C CA . VAL A 1 119 ? 0.137 -3.671 -16.937 1.00 97.19 119 VAL A CA 1
ATOM 946 C C . VAL A 1 119 ? -0.350 -5.104 -17.221 1.00 97.19 119 VAL A C 1
ATOM 948 O O . VAL A 1 119 ? -0.467 -5.910 -16.295 1.00 97.19 119 VAL A O 1
ATOM 951 N N . PRO A 1 120 ? -0.610 -5.481 -18.490 1.00 96.69 120 PRO A N 1
ATOM 952 C CA . PRO A 1 120 ? -0.976 -6.854 -18.838 1.00 96.69 120 PRO A CA 1
ATOM 953 C C . PRO A 1 120 ? 0.156 -7.843 -18.542 1.00 96.69 120 PRO A C 1
ATOM 955 O O . PRO A 1 120 ? 1.193 -7.826 -19.205 1.00 96.69 120 PRO A O 1
ATOM 958 N N . ILE A 1 121 ? -0.041 -8.748 -17.587 1.00 96.38 121 ILE A N 1
ATOM 959 C CA . ILE A 1 121 ? 1.024 -9.654 -17.131 1.00 96.38 121 ILE A CA 1
ATOM 960 C C . ILE A 1 121 ? 1.368 -10.768 -18.133 1.00 96.38 121 ILE A C 1
ATOM 962 O O . ILE A 1 121 ? 2.407 -11.401 -18.008 1.00 96.38 121 ILE A O 1
ATOM 966 N N . SER A 1 122 ? 0.545 -10.996 -19.161 1.00 96.62 122 SER A N 1
ATOM 967 C CA . SER A 1 122 ? 0.790 -12.018 -20.190 1.00 96.62 122 SER A CA 1
ATOM 968 C C . SER A 1 122 ? 1.890 -11.645 -21.190 1.00 96.62 122 SER A C 1
ATOM 970 O O . SER A 1 122 ? 2.375 -12.507 -21.920 1.00 96.62 122 SER A O 1
ATOM 972 N N . PHE A 1 123 ? 2.303 -10.377 -21.252 1.00 97.56 123 PHE A N 1
ATOM 973 C CA . PHE A 1 123 ? 3.335 -9.943 -22.190 1.00 97.56 123 PHE A CA 1
ATOM 974 C C . PHE A 1 123 ? 4.738 -10.164 -21.627 1.00 97.56 123 PHE A C 1
ATOM 976 O O . PHE A 1 123 ? 5.039 -9.747 -20.511 1.00 97.56 123 PHE A O 1
ATOM 983 N N . ALA A 1 124 ? 5.628 -10.731 -22.449 1.00 97.62 124 ALA A N 1
ATOM 984 C CA . ALA A 1 124 ? 7.012 -11.033 -22.074 1.00 97.62 124 ALA A CA 1
ATOM 985 C C . ALA A 1 124 ? 7.751 -9.821 -21.478 1.00 97.62 124 ALA A C 1
ATOM 987 O O . ALA A 1 124 ? 8.454 -9.947 -20.482 1.00 97.62 124 ALA A O 1
ATOM 988 N N . ARG A 1 125 ? 7.523 -8.621 -22.027 1.00 95.81 125 ARG A N 1
ATOM 989 C CA . ARG A 1 125 ? 8.132 -7.375 -21.534 1.00 95.81 125 ARG A CA 1
ATOM 990 C C . ARG A 1 125 ? 7.711 -6.982 -20.107 1.00 95.81 125 ARG A C 1
ATOM 992 O O . ARG A 1 125 ? 8.427 -6.227 -19.466 1.00 95.81 125 ARG A O 1
ATOM 999 N N . HIS A 1 126 ? 6.570 -7.466 -19.610 1.00 97.44 126 HIS A N 1
ATOM 1000 C CA . HIS A 1 126 ? 6.092 -7.183 -18.250 1.00 97.44 126 HIS A CA 1
ATOM 1001 C C . HIS A 1 126 ? 6.454 -8.291 -17.251 1.00 97.44 126 HIS A C 1
ATOM 1003 O O . HIS A 1 126 ? 6.220 -8.125 -16.057 1.00 97.44 126 HIS A O 1
ATOM 1009 N N . GLN A 1 127 ? 7.049 -9.402 -17.701 1.00 97.81 127 GLN A N 1
ATOM 1010 C CA . GLN A 1 127 ? 7.455 -10.498 -16.816 1.00 97.81 127 GLN A CA 1
ATOM 1011 C C . GLN A 1 127 ? 8.445 -10.066 -15.722 1.00 97.81 127 GLN A C 1
ATOM 1013 O O . GLN A 1 127 ? 8.232 -10.457 -14.577 1.00 97.81 127 GLN A O 1
ATOM 1018 N N . PRO A 1 128 ? 9.456 -9.213 -15.993 1.00 97.50 128 PRO A N 1
ATOM 1019 C CA . PRO A 1 128 ? 10.329 -8.713 -14.930 1.00 97.50 128 PRO A CA 1
ATOM 1020 C C . PRO A 1 128 ? 9.575 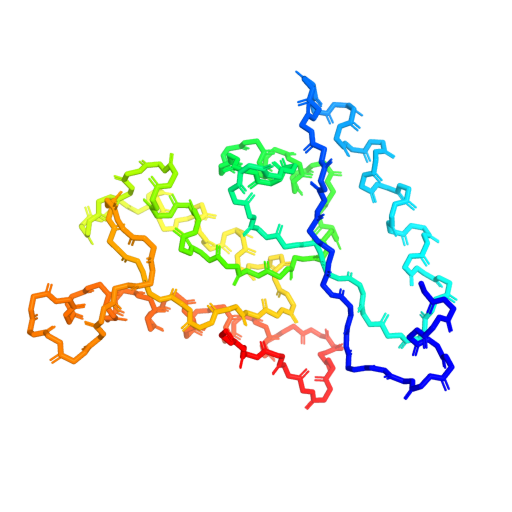-7.918 -13.852 1.00 97.50 128 PRO A C 1
ATOM 1022 O O . PRO A 1 128 ? 9.845 -8.075 -12.664 1.00 97.50 128 PRO A O 1
ATOM 1025 N N . TRP A 1 129 ? 8.585 -7.111 -14.249 1.00 97.81 129 TRP A N 1
ATOM 1026 C CA . TRP A 1 129 ? 7.727 -6.384 -13.309 1.00 97.81 129 TRP A CA 1
ATOM 1027 C C . TRP A 1 129 ? 6.862 -7.336 -12.488 1.00 97.81 129 TRP A C 1
ATOM 1029 O O . TRP A 1 129 ? 6.804 -7.208 -11.270 1.00 97.81 129 TRP A O 1
ATOM 1039 N N . LEU A 1 130 ? 6.244 -8.334 -13.126 1.00 98.00 130 LEU A N 1
ATOM 1040 C CA . LEU A 1 130 ? 5.487 -9.366 -12.417 1.00 98.00 130 LEU A CA 1
ATOM 1041 C C . LEU A 1 130 ? 6.357 -10.074 -11.370 1.00 98.00 130 LEU A C 1
ATOM 1043 O O . LEU A 1 130 ? 5.936 -10.193 -10.226 1.00 98.00 130 LEU A O 1
ATOM 1047 N N . GLN A 1 131 ? 7.565 -10.508 -11.738 1.00 97.56 131 GLN A N 1
ATOM 1048 C CA . GLN A 1 131 ? 8.488 -11.180 -10.816 1.00 97.56 131 GLN A CA 1
ATOM 1049 C C . GLN A 1 131 ? 8.836 -10.300 -9.613 1.00 97.56 131 GLN A C 1
ATOM 1051 O O . GLN A 1 131 ? 8.850 -10.786 -8.484 1.00 97.56 131 GLN A O 1
ATOM 1056 N N . ARG A 1 132 ? 9.048 -8.999 -9.838 1.00 96.88 132 ARG A N 1
ATOM 1057 C CA . ARG A 1 132 ? 9.295 -8.037 -8.762 1.00 96.88 132 ARG A CA 1
ATOM 1058 C C . ARG A 1 132 ? 8.116 -7.947 -7.789 1.00 96.88 132 ARG A C 1
ATOM 1060 O O . ARG A 1 132 ? 8.309 -8.075 -6.585 1.00 96.88 132 ARG A O 1
ATOM 1067 N N . PHE A 1 133 ? 6.897 -7.788 -8.306 1.00 97.88 133 PHE A N 1
ATOM 1068 C CA . PHE A 1 133 ? 5.690 -7.744 -7.474 1.00 97.88 133 PHE A CA 1
ATOM 1069 C C . PHE A 1 133 ? 5.447 -9.062 -6.732 1.00 97.88 133 PHE A C 1
ATOM 1071 O O . PHE A 1 133 ? 5.093 -9.027 -5.559 1.00 97.88 133 PHE A O 1
ATOM 1078 N N . VAL A 1 134 ? 5.699 -10.211 -7.369 1.00 98.06 134 VAL A N 1
ATOM 1079 C CA . VAL A 1 134 ? 5.626 -11.526 -6.711 1.00 98.06 134 VAL A CA 1
ATOM 1080 C C . VAL A 1 134 ? 6.588 -11.602 -5.528 1.00 98.06 134 VAL A C 1
ATOM 1082 O O . VAL A 1 134 ? 6.173 -12.043 -4.461 1.00 98.06 134 VAL A O 1
ATOM 1085 N N . GLY A 1 135 ? 7.827 -11.120 -5.674 1.00 97.75 135 GLY A N 1
ATOM 1086 C CA . GLY A 1 135 ? 8.788 -11.062 -4.569 1.00 97.75 135 GLY A CA 1
ATOM 1087 C C . GLY A 1 135 ? 8.311 -10.181 -3.409 1.00 97.75 135 GLY A C 1
ATOM 1088 O O . GLY A 1 135 ? 8.380 -10.591 -2.253 1.00 97.75 135 GLY A O 1
ATOM 1089 N N . TRP A 1 136 ? 7.754 -9.004 -3.705 1.00 98.19 136 TRP A N 1
ATOM 1090 C CA . TRP A 1 136 ? 7.186 -8.125 -2.677 1.00 98.19 136 TRP A CA 1
ATOM 1091 C C . TRP A 1 136 ? 5.959 -8.721 -1.987 1.00 98.19 136 TRP A C 1
ATOM 1093 O O . TRP A 1 136 ? 5.844 -8.644 -0.766 1.00 98.19 136 TRP A O 1
ATOM 1103 N N . TRP A 1 137 ? 5.044 -9.337 -2.734 1.00 98.50 137 TRP A N 1
ATOM 1104 C CA . TRP A 1 137 ? 3.891 -10.011 -2.140 1.00 98.50 137 TRP A CA 1
ATOM 1105 C C . TRP A 1 137 ? 4.321 -11.196 -1.287 1.00 98.50 137 TRP A C 1
ATOM 1107 O O . TRP A 1 137 ? 3.799 -11.350 -0.190 1.00 98.50 137 TRP A O 1
ATOM 1117 N N . GLN A 1 1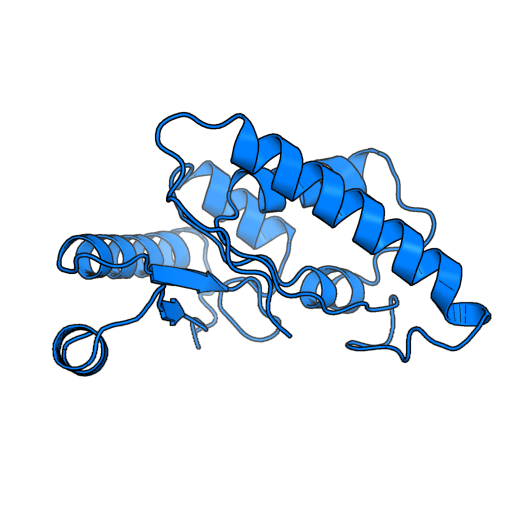38 ? 5.295 -11.986 -1.743 1.00 98.56 138 GLN A N 1
ATOM 1118 C CA . GLN A 1 138 ? 5.866 -13.067 -0.948 1.00 98.56 138 GLN A CA 1
ATOM 1119 C C . GLN A 1 138 ? 6.418 -12.529 0.376 1.00 98.56 138 GLN A C 1
ATOM 1121 O O . GLN A 1 138 ? 5.993 -12.998 1.426 1.00 98.56 138 GLN A O 1
ATOM 1126 N N . TYR A 1 139 ? 7.265 -11.494 0.336 1.00 98.44 139 TYR A N 1
ATOM 1127 C CA . TYR A 1 139 ? 7.787 -10.852 1.546 1.00 98.44 139 TYR A CA 1
ATOM 1128 C C . TYR A 1 139 ? 6.664 -10.382 2.482 1.00 98.44 139 TYR A C 1
ATOM 1130 O O . TYR A 1 139 ? 6.674 -10.692 3.669 1.00 98.44 139 TYR A O 1
ATOM 1138 N N . GLY A 1 140 ? 5.677 -9.646 1.958 1.00 98.38 140 GLY A N 1
ATOM 1139 C CA . GLY A 1 140 ? 4.591 -9.093 2.769 1.00 98.38 140 GLY A CA 1
ATOM 1140 C C . GLY A 1 140 ? 3.683 -10.162 3.379 1.00 98.38 140 GLY A C 1
ATOM 1141 O O . GLY A 1 140 ? 3.237 -10.009 4.513 1.00 98.38 140 GLY A O 1
ATOM 1142 N N . ILE A 1 141 ? 3.425 -11.250 2.649 1.00 98.25 141 ILE A N 1
ATOM 1143 C CA . ILE A 1 141 ? 2.624 -12.381 3.129 1.00 98.25 141 ILE A CA 1
ATOM 1144 C C . ILE A 1 141 ? 3.404 -13.187 4.171 1.00 98.25 141 ILE A C 1
ATOM 1146 O O . ILE A 1 141 ? 2.828 -13.557 5.189 1.00 98.25 141 ILE A O 1
ATOM 1150 N N . GLU A 1 142 ? 4.695 -13.448 3.951 1.00 98.19 142 GLU A N 1
ATOM 1151 C CA . GLU A 1 142 ? 5.558 -14.139 4.918 1.00 98.19 142 GLU A CA 1
ATOM 1152 C C . GLU A 1 142 ? 5.698 -13.338 6.216 1.00 98.19 142 GLU A C 1
ATOM 1154 O O . GLU A 1 142 ? 5.531 -13.899 7.300 1.00 98.19 142 GLU A O 1
ATOM 1159 N N . ASP A 1 143 ? 5.929 -12.025 6.113 1.00 97.81 143 ASP A N 1
ATOM 1160 C CA . ASP A 1 143 ? 5.945 -11.129 7.267 1.00 97.81 143 ASP A CA 1
ATOM 1161 C C . ASP A 1 143 ? 4.597 -11.156 7.994 1.00 97.81 143 ASP A C 1
ATOM 1163 O O . ASP A 1 143 ? 4.576 -11.359 9.204 1.00 97.81 143 ASP A O 1
ATOM 1167 N N . TRP A 1 144 ? 3.475 -11.041 7.269 1.00 97.69 144 TRP A N 1
ATOM 1168 C CA . TRP A 1 144 ? 2.137 -11.130 7.857 1.00 97.69 144 TRP A CA 1
ATOM 1169 C C . TRP A 1 144 ? 1.923 -12.456 8.588 1.00 97.69 144 TRP A C 1
ATOM 1171 O O . TRP A 1 144 ? 1.544 -12.424 9.752 1.00 97.69 144 TRP A O 1
ATOM 1181 N N . LEU A 1 145 ? 2.227 -13.599 7.963 1.00 96.81 145 LEU A N 1
ATOM 1182 C CA . LEU A 1 145 ? 2.080 -14.936 8.558 1.00 96.81 145 LEU A CA 1
ATOM 1183 C C . LEU A 1 145 ? 2.897 -15.113 9.845 1.00 96.81 145 LEU A C 1
ATOM 1185 O O . LEU A 1 145 ? 2.505 -15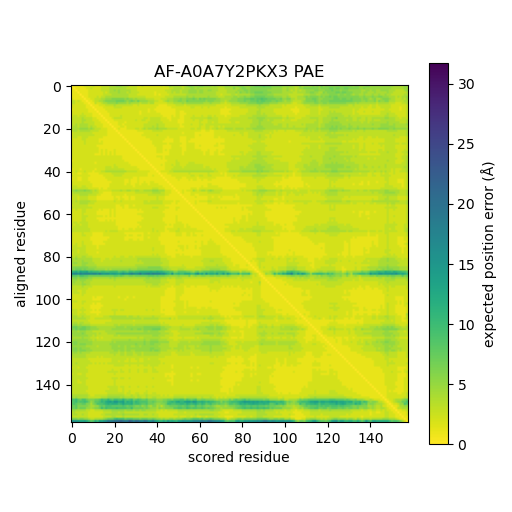.896 10.708 1.00 96.81 145 LEU A O 1
ATOM 1189 N N . ALA A 1 146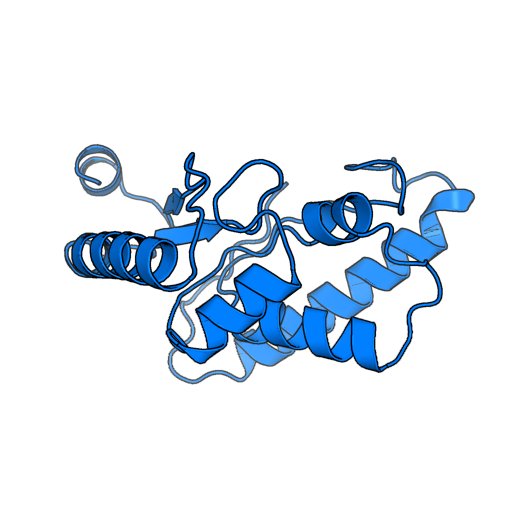 ? 4.022 -14.408 9.975 1.00 96.81 146 ALA A N 1
ATOM 1190 C CA . ALA A 1 146 ? 4.880 -14.459 11.154 1.00 96.81 146 ALA A CA 1
ATOM 1191 C C . ALA A 1 146 ? 4.394 -13.569 12.315 1.00 96.81 146 ALA A C 1
ATOM 1193 O O . ALA A 1 146 ? 4.929 -13.676 13.424 1.00 96.81 146 ALA A O 1
ATOM 1194 N N . ARG A 1 147 ? 3.410 -12.684 12.095 1.00 95.25 147 ARG A N 1
ATOM 1195 C CA . ARG A 1 147 ? 2.888 -11.790 13.141 1.00 95.25 147 ARG A CA 1
ATOM 1196 C C . ARG A 1 147 ? 2.054 -12.567 14.168 1.00 95.25 147 ARG A C 1
ATOM 1198 O O . ARG A 1 147 ? 1.349 -13.511 13.807 1.00 95.25 147 ARG A O 1
ATOM 1205 N N . PRO A 1 148 ? 2.082 -12.156 15.448 1.00 89.50 148 PRO A N 1
ATOM 1206 C CA . PRO A 1 148 ? 1.132 -12.664 16.430 1.00 89.50 148 PRO A CA 1
ATOM 1207 C C . PRO A 1 148 ? -0.295 -12.225 16.064 1.00 89.50 148 PRO A C 1
ATOM 1209 O O . PRO A 1 148 ? -0.489 -11.164 15.471 1.00 89.50 148 PRO A O 1
ATOM 1212 N N . ASP A 1 149 ? -1.284 -13.041 16.430 1.00 84.12 149 ASP A N 1
ATOM 1213 C CA . ASP A 1 149 ? -2.715 -12.717 16.317 1.00 84.12 149 ASP A CA 1
ATOM 1214 C C . ASP A 1 149 ? -3.183 -12.355 14.895 1.00 84.12 149 ASP A C 1
ATOM 1216 O O . ASP A 1 149 ? -4.023 -11.474 14.683 1.00 84.12 149 ASP A O 1
ATOM 1220 N N . THR A 1 150 ? -2.642 -13.051 13.893 1.00 85.81 150 THR A N 1
ATOM 1221 C CA . THR A 1 150 ? -3.102 -12.923 12.509 1.00 85.81 150 THR A CA 1
ATOM 1222 C C . THR A 1 150 ? -4.563 -13.368 12.368 1.00 85.81 150 THR A C 1
ATOM 1224 O O . THR A 1 150 ? -4.942 -14.437 12.855 1.00 85.81 150 THR A O 1
ATOM 1227 N N . PRO A 1 151 ? -5.414 -12.572 11.690 1.00 87.25 151 PRO A N 1
ATOM 1228 C CA . PRO A 1 151 ? -6.753 -12.999 11.306 1.00 87.25 151 PRO A CA 1
ATOM 1229 C C . PRO A 1 151 ? -6.722 -14.326 10.528 1.00 87.25 151 PRO A C 1
ATOM 1231 O O . PRO A 1 151 ? -5.722 -14.634 9.883 1.00 87.25 151 PRO A O 1
ATOM 1234 N N . PRO A 1 152 ? -7.823 -15.097 10.501 1.00 90.25 152 PRO A N 1
ATOM 1235 C CA . PRO A 1 152 ? -7.855 -16.407 9.840 1.00 90.25 152 PRO A CA 1
ATOM 1236 C C . PRO A 1 152 ? -7.664 -16.339 8.316 1.00 90.25 152 PRO A C 1
ATOM 1238 O O . PRO A 1 152 ? -7.444 -17.364 7.673 1.00 90.25 152 PRO A O 1
ATOM 1241 N N . SER A 1 153 ? -7.773 -15.150 7.725 1.00 94.88 153 SER A N 1
ATOM 1242 C CA . SER A 1 153 ? -7.600 -14.917 6.299 1.00 94.88 153 SER A CA 1
ATOM 1243 C C . SER A 1 153 ? -6.952 -13.565 6.030 1.00 94.88 153 SER A C 1
ATOM 1245 O O . SER A 1 153 ? -7.144 -12.599 6.769 1.00 94.88 153 SER A O 1
ATOM 1247 N N . LEU A 1 154 ? -6.217 -13.504 4.922 1.00 96.50 154 LEU A N 1
ATOM 1248 C CA . LEU A 1 154 ? -5.586 -12.303 4.394 1.00 96.50 154 LEU A CA 1
ATOM 1249 C C . LEU A 1 154 ? -6.246 -11.935 3.063 1.00 96.50 154 LEU A C 1
ATOM 1251 O O . LEU A 1 154 ? -6.413 -12.796 2.196 1.00 96.50 154 LEU A O 1
ATOM 1255 N N . SER A 1 155 ? -6.612 -10.664 2.881 1.00 96.75 155 SER A N 1
ATOM 1256 C CA . SER A 1 155 ? -7.167 -10.208 1.608 1.00 96.75 155 SER A CA 1
ATOM 1257 C C . SER A 1 155 ? -6.068 -10.004 0.564 1.00 96.75 155 SER A C 1
ATOM 1259 O O . SER A 1 155 ? -5.062 -9.338 0.808 1.00 96.75 155 SER A O 1
ATOM 1261 N N . PHE A 1 156 ? -6.289 -10.571 -0.621 1.00 97.19 156 PHE A N 1
ATOM 1262 C CA . PHE A 1 156 ? -5.495 -10.335 -1.823 1.00 97.19 156 PHE A CA 1
ATOM 1263 C C . PHE A 1 156 ? -6.461 -10.154 -3.001 1.00 97.19 156 PHE A C 1
ATOM 1265 O O . PHE A 1 156 ? -7.001 -11.130 -3.523 1.00 97.19 156 PHE A O 1
ATOM 1272 N N . THR A 1 157 ? -6.759 -8.907 -3.362 1.00 92.88 157 THR A N 1
ATOM 1273 C CA . THR A 1 157 ? -7.822 -8.549 -4.328 1.00 92.88 157 THR A CA 1
ATOM 1274 C C . THR A 1 157 ? -7.281 -7.694 -5.474 1.00 92.88 157 THR A C 1
ATOM 1276 O O . THR A 1 157 ? -6.156 -7.222 -5.397 1.00 92.88 157 THR A O 1
ATOM 1279 N N . CYS A 1 158 ? -8.022 -7.498 -6.566 1.00 74.19 158 CYS A N 1
ATOM 1280 C CA . CYS A 1 158 ? -7.584 -6.675 -7.705 1.00 74.19 158 CYS A CA 1
ATOM 1281 C C . CYS A 1 158 ? -8.669 -5.715 -8.193 1.00 74.19 158 CYS A C 1
ATOM 1283 O O . CYS A 1 158 ? -9.841 -6.156 -8.234 1.00 74.19 158 CYS A O 1
#

Mean predicted aligned error: 2.76 Å

pLDDT: mean 96.33, std 3.22, range [74.19, 98.75]

Foldseek 3Di:
DVVCQVVPDQEAEDQAQDADPDLVVLLVVLVVVVVVQVVDPHYYAYECADNHNNQELVSVLVNCVVVVQHEHEDPPQSHCQSVVAALPHDPVVVVSLLSVLLRYQAYEPWFHHNHDTRDDCPDPVCVSRNVVVVVSVVSSVVSLVPDPPRDPDHYYHD

Nearest PDB structures (foldseek):
  3cny-assembly2_B  TM=6.638E-01  e=4.157E-02  Lactiplantibacillus plantarum WCFS1
  3mhu-assembly1_B  TM=5.398E-01  e=5.522E-01  Leishmania major strain Friedlin
  3t4c-assembly1_A  TM=4.869E-01  e=3.782E-01  Burkholderia ambifaria MC40-6
  3t4c-assembly1_B  TM=4.746E-01  e=5.185E-01  Burkholderia ambifaria MC40-6
  3cjp-assembly1_B  TM=4.116E-01  e=3.665E+00  Clostridium acetobutylicum ATCC 824

Secondary structure (DSSP, 8-state):
-HHHHHH--SEEEE------SSHHHHHHHHHHHHHHHTTSSSEEEEE--TTSTT-SHHHHHHHHHH-TTPPEEE-THHHHHHTT--SS--HHHHHHHHHHHHTEEEEE---EETTEES--TTSGGGHHHHHHHHHHHHHHHHHHHHSTT--S--EEE-

Sequence (158 aa):
LDVATQYGCHHLTLQADVRPRSLSQAVKLAEGWQRLAEQVDFAVLLETHRYRLTNDLFFTLDLLAEMPDLKLLADLSHYVVGRELPLQASAEDDAMIHTILRNSWGFHGRVACSEQVQVPISFARHQPWLQRFVGWWQYGIEDWLARPDTPPSLSFTC

Solvent-accessible surface area (backbone atoms only — not comparable to full-atom values): 8894 Å² total; per-residue (Å²): 106,71,69,47,69,74,70,57,57,85,55,45,78,39,77,48,88,43,75,63,93,45,70,71,56,44,50,58,49,52,54,53,50,51,64,55,34,73,76,49,96,43,52,60,23,43,37,40,31,59,90,23,62,38,29,47,65,66,63,40,51,55,49,38,71,79,37,73,82,56,44,23,23,40,32,61,25,31,47,31,32,70,64,49,44,54,95,83,59,53,75,65,56,51,53,54,51,49,52,55,32,75,32,29,70,29,38,39,74,50,42,32,44,39,88,37,69,65,51,69,68,88,40,77,90,35,41,68,43,44,53,51,50,50,52,52,50,49,52,30,51,53,54,46,71,69,44,83,89,61,67,99,71,74,55,73,45,121

Radius of gyration: 15.65 Å; Cα contacts (8 Å, |Δi|>4): 229; chains: 1; bounding box: 44×36×39 Å